Protein AF-A0A3D1YXG9-F1 (afdb_monomer)

Solvent-accessible surface area (backbone atoms only — not comparable to full-atom values): 6910 Å² total; per-residue (Å²): 130,49,33,39,28,41,36,42,35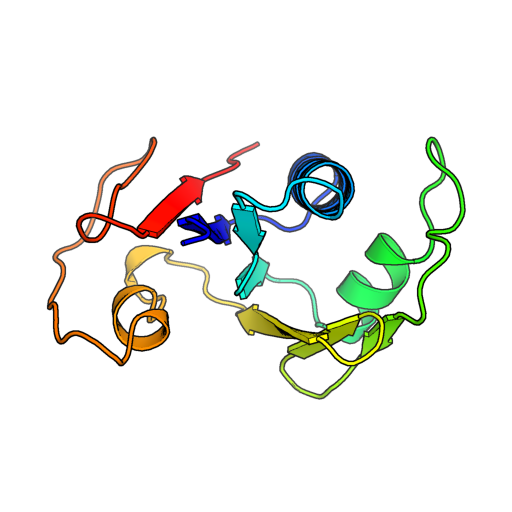,67,51,75,65,39,45,50,53,51,63,63,35,74,82,34,84,59,44,38,73,53,32,36,27,29,88,65,56,32,54,60,49,29,49,55,57,35,52,33,94,86,83,39,67,49,98,59,55,61,43,53,47,90,53,24,29,34,47,73,85,45,73,30,38,49,40,66,64,91,54,76,71,76,54,65,67,45,67,75,42,76,92,49,95,59,91,83,83,78,86,77,93,69,67,50,66,57,70,98,58,29,46,36,47,67,52,84,129

Structure (mmCIF, N/CA/C/O backbone):
data_AF-A0A3D1YXG9-F1
#
_entry.id   AF-A0A3D1YXG9-F1
#
loop_
_atom_site.group_PDB
_atom_site.id
_atom_site.type_symbol
_atom_site.label_atom_id
_atom_site.label_alt_id
_atom_site.label_comp_id
_atom_site.label_asym_id
_atom_site.label_entity_id
_atom_site.label_seq_id
_atom_site.pdbx_PDB_ins_code
_atom_site.Cartn_x
_atom_site.Cartn_y
_atom_site.Cartn_z
_atom_site.occupancy
_atom_site.B_iso_or_equiv
_atom_site.auth_seq_id
_atom_site.auth_comp_id
_atom_site.auth_asym_id
_atom_site.auth_atom_id
_atom_site.pdbx_PDB_model_num
ATOM 1 N N . MET A 1 1 ? -14.754 -12.428 4.941 1.00 64.19 1 MET A N 1
ATOM 2 C CA . MET A 1 1 ? -14.621 -10.973 5.138 1.00 64.19 1 MET A CA 1
ATOM 3 C C . MET A 1 1 ? -13.130 -10.773 5.272 1.00 64.19 1 MET A C 1
ATOM 5 O O . MET A 1 1 ? -12.553 -11.500 6.072 1.00 64.19 1 MET A O 1
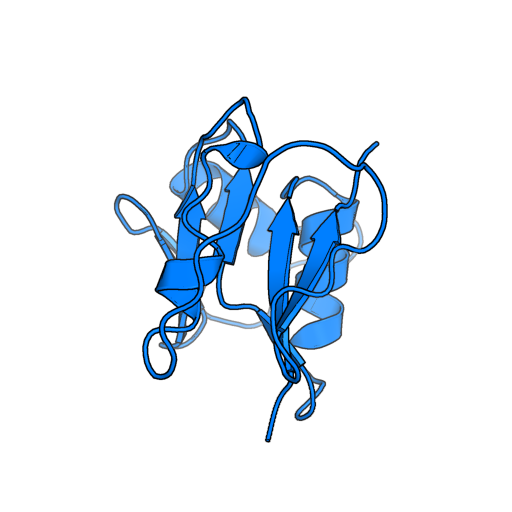ATOM 9 N N . ALA A 1 2 ? -12.522 -9.974 4.399 1.00 75.19 2 ALA A N 1
ATOM 10 C CA . ALA A 1 2 ? -11.076 -9.787 4.411 1.00 75.19 2 ALA A CA 1
ATOM 11 C C . ALA A 1 2 ? -10.674 -8.969 5.643 1.00 75.19 2 ALA A C 1
ATOM 13 O O . ALA A 1 2 ? -11.422 -8.090 6.074 1.00 75.19 2 ALA A O 1
ATOM 14 N N . ILE A 1 3 ? -9.520 -9.285 6.218 1.00 83.44 3 ILE A N 1
ATOM 15 C CA . ILE A 1 3 ? -8.916 -8.525 7.305 1.00 83.44 3 ILE A CA 1
ATOM 16 C C . ILE A 1 3 ? -8.322 -7.264 6.692 1.00 83.44 3 ILE A C 1
ATOM 18 O O . ILE A 1 3 ? -7.484 -7.342 5.791 1.00 83.44 3 ILE A O 1
ATOM 22 N N . LYS A 1 4 ? -8.733 -6.104 7.199 1.00 83.38 4 LYS A N 1
ATOM 23 C CA . LYS A 1 4 ? -8.171 -4.829 6.761 1.00 83.38 4 LYS A CA 1
ATOM 24 C C . LYS A 1 4 ? -6.830 -4.589 7.438 1.00 83.38 4 LYS A C 1
ATOM 26 O O . LYS A 1 4 ? -6.682 -4.789 8.645 1.00 83.38 4 LYS A O 1
ATOM 31 N N . VAL A 1 5 ? -5.852 -4.153 6.653 1.00 84.62 5 VAL A N 1
ATOM 32 C CA . VAL A 1 5 ? -4.475 -3.972 7.101 1.00 84.62 5 VAL A CA 1
ATOM 33 C C . VAL A 1 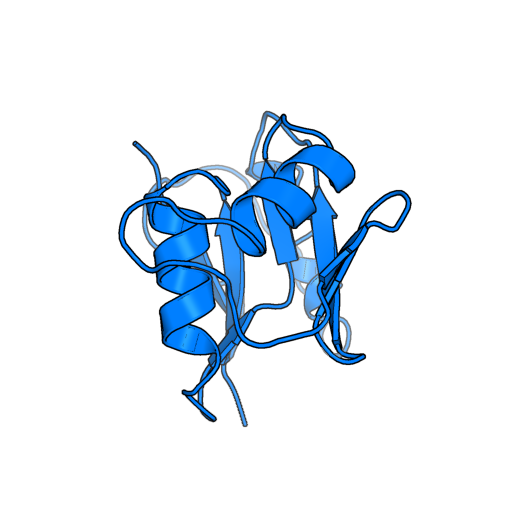5 ? -3.952 -2.591 6.734 1.00 84.62 5 VAL A C 1
ATOM 35 O O . VAL A 1 5 ? -4.038 -2.144 5.590 1.00 84.62 5 VAL A O 1
ATOM 38 N N . GLY A 1 6 ? -3.357 -1.927 7.724 1.00 87.56 6 GLY A N 1
ATOM 39 C CA . GLY A 1 6 ? -2.519 -0.746 7.536 1.00 87.56 6 GLY A CA 1
ATOM 40 C C . GLY A 1 6 ? -1.034 -1.105 7.618 1.00 87.56 6 GLY A C 1
ATOM 41 O O . GLY A 1 6 ? -0.631 -1.865 8.504 1.00 87.56 6 GLY A O 1
ATOM 42 N N . ILE A 1 7 ? -0.213 -0.541 6.728 1.00 87.31 7 ILE A N 1
ATOM 43 C CA . ILE A 1 7 ? 1.252 -0.683 6.768 1.00 87.31 7 ILE A CA 1
ATOM 44 C C . ILE A 1 7 ? 1.886 0.619 7.255 1.00 87.31 7 ILE A C 1
ATOM 46 O O . ILE A 1 7 ? 1.722 1.666 6.637 1.00 87.31 7 ILE A O 1
ATOM 50 N N . ASN A 1 8 ? 2.702 0.550 8.304 1.00 86.88 8 ASN A N 1
ATOM 51 C CA . ASN A 1 8 ? 3.589 1.653 8.675 1.00 86.88 8 ASN A CA 1
ATOM 52 C C . ASN A 1 8 ? 5.010 1.381 8.167 1.00 86.88 8 ASN A C 1
ATOM 54 O O . ASN A 1 8 ? 5.653 0.445 8.640 1.00 86.88 8 ASN A O 1
ATOM 58 N N . GLY A 1 9 ? 5.468 2.194 7.213 1.00 87.94 9 GLY A N 1
ATOM 59 C CA . GLY A 1 9 ? 6.727 2.049 6.484 1.00 87.94 9 GLY A CA 1
ATOM 60 C C . GLY A 1 9 ? 6.541 1.377 5.119 1.00 87.94 9 GLY A C 1
ATOM 61 O O . GLY A 1 9 ? 6.536 0.149 5.016 1.00 87.94 9 GLY A O 1
ATOM 62 N N . PHE A 1 10 ? 6.479 2.164 4.037 1.00 93.50 10 PHE A N 1
ATOM 63 C CA . PHE A 1 10 ? 6.313 1.667 2.658 1.00 93.50 10 PHE A CA 1
ATOM 64 C C . PHE A 1 10 ? 7.642 1.566 1.890 1.00 93.50 10 PHE A C 1
ATOM 66 O O . PHE A 1 10 ? 7.758 1.755 0.672 1.00 93.50 10 PHE A O 1
ATOM 73 N N . GLY A 1 11 ? 8.679 1.196 2.642 1.00 90.12 11 GLY A N 1
ATOM 74 C CA . GLY A 1 11 ? 9.985 0.812 2.134 1.00 90.12 11 GLY A CA 1
ATOM 75 C C . GLY A 1 11 ? 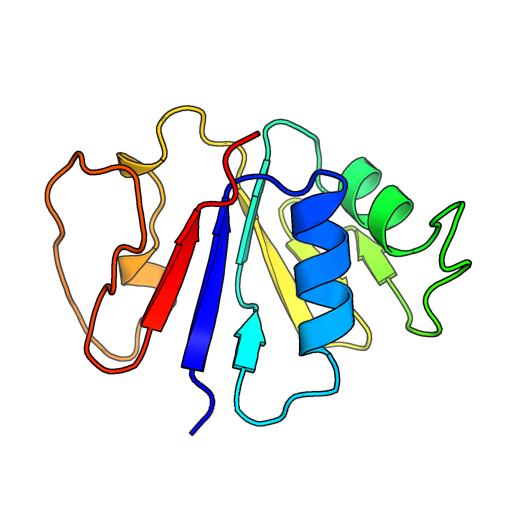9.973 -0.563 1.462 1.00 90.12 11 GLY A C 1
ATOM 76 O O . GLY A 1 11 ? 8.955 -1.076 1.003 1.00 90.12 11 GLY A O 1
ATOM 77 N N . ARG A 1 12 ? 11.141 -1.202 1.399 1.00 90.81 12 ARG A N 1
ATOM 78 C CA . ARG A 1 12 ? 11.304 -2.476 0.682 1.00 90.81 12 ARG A CA 1
ATOM 79 C C . ARG A 1 12 ? 10.415 -3.595 1.234 1.00 90.81 12 ARG A C 1
ATOM 81 O O . ARG A 1 12 ? 9.825 -4.329 0.453 1.00 90.81 12 ARG A O 1
ATOM 88 N N . ILE A 1 13 ? 10.325 -3.729 2.559 1.00 89.50 13 ILE A N 1
ATOM 89 C CA . ILE A 1 13 ? 9.510 -4.782 3.178 1.00 89.50 13 ILE A CA 1
ATOM 90 C C . ILE A 1 13 ? 8.020 -4.458 3.045 1.00 89.50 13 ILE A C 1
ATOM 92 O O . ILE A 1 13 ? 7.279 -5.322 2.594 1.00 89.50 13 ILE A O 1
ATOM 96 N N . GLY A 1 14 ? 7.595 -3.220 3.325 1.00 90.44 14 GLY A N 1
ATOM 97 C CA . GLY A 1 14 ? 6.196 -2.805 3.168 1.00 90.44 14 GLY A CA 1
ATOM 98 C C . GLY A 1 14 ? 5.649 -3.042 1.760 1.00 90.44 14 GLY A C 1
ATOM 99 O O . GLY A 1 14 ? 4.598 -3.658 1.608 1.00 90.44 14 GLY A O 1
ATOM 100 N N . ARG A 1 15 ? 6.400 -2.670 0.715 1.00 93.81 15 ARG A N 1
ATOM 101 C CA . ARG A 1 15 ? 5.984 -2.931 -0.675 1.00 93.81 15 ARG A CA 1
ATOM 102 C C . ARG A 1 15 ? 5.930 -4.416 -1.019 1.00 93.81 15 ARG A C 1
ATOM 104 O O . ARG A 1 15 ? 5.050 -4.829 -1.765 1.00 93.81 15 ARG A O 1
ATOM 111 N N . ASN A 1 16 ? 6.840 -5.225 -0.478 1.00 91.44 16 ASN A N 1
ATOM 112 C CA . ASN A 1 16 ? 6.812 -6.672 -0.695 1.00 91.44 16 ASN A CA 1
ATOM 113 C C . ASN A 1 16 ? 5.633 -7.336 0.023 1.00 91.44 16 ASN A C 1
ATOM 115 O O . ASN A 1 16 ? 5.033 -8.245 -0.538 1.00 91.44 16 ASN A O 1
ATOM 119 N N . VAL A 1 17 ? 5.289 -6.875 1.230 1.00 90.19 17 VAL A N 1
ATOM 120 C CA . VAL A 1 17 ? 4.092 -7.328 1.951 1.00 90.19 17 VAL A CA 1
ATOM 121 C C . VAL A 1 17 ? 2.834 -6.960 1.173 1.00 90.19 17 VAL A C 1
ATOM 123 O O . VAL A 1 17 ? 2.002 -7.831 0.956 1.00 90.19 17 VAL A O 1
ATOM 126 N N . PHE A 1 18 ? 2.738 -5.728 0.663 1.00 93.06 18 PHE A N 1
ATOM 127 C CA . PHE A 1 18 ? 1.633 -5.330 -0.211 1.00 93.06 18 PHE A CA 1
ATOM 128 C C . PHE A 1 18 ? 1.521 -6.225 -1.445 1.00 93.06 18 PHE A C 1
ATOM 130 O O . PHE A 1 18 ? 0.463 -6.787 -1.700 1.00 93.06 18 PHE A O 1
ATOM 137 N N . ARG A 1 19 ? 2.627 -6.439 -2.168 1.00 93.06 19 ARG A N 1
ATOM 138 C CA . ARG A 1 19 ? 2.638 -7.320 -3.345 1.00 93.06 19 ARG A CA 1
ATOM 139 C C . ARG A 1 19 ? 2.222 -8.757 -3.016 1.00 93.06 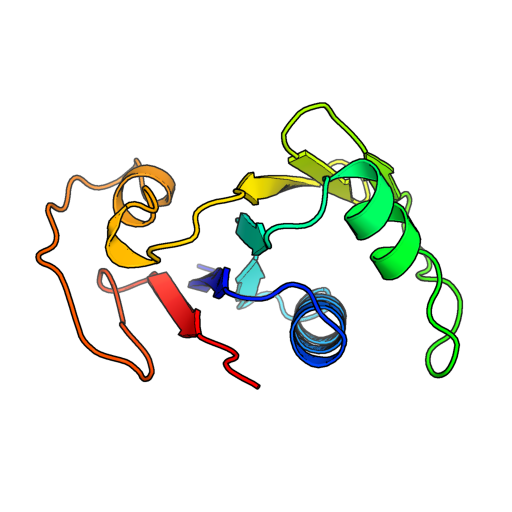19 ARG A C 1
ATOM 141 O O . ARG A 1 19 ? 1.567 -9.379 -3.836 1.00 93.06 19 ARG A O 1
ATOM 148 N N . ALA A 1 20 ? 2.604 -9.279 -1.851 1.00 91.00 20 ALA A N 1
ATOM 149 C CA . ALA A 1 20 ? 2.221 -10.623 -1.422 1.00 91.00 20 ALA A CA 1
ATOM 150 C C . ALA A 1 20 ? 0.739 -10.726 -1.021 1.00 91.00 20 ALA A C 1
ATOM 152 O O . ALA A 1 20 ? 0.166 -11.802 -1.143 1.00 91.00 20 ALA A O 1
ATOM 153 N N . ALA A 1 21 ? 0.140 -9.629 -0.552 1.00 90.62 21 ALA A N 1
ATOM 154 C CA . ALA A 1 21 ? -1.263 -9.575 -0.155 1.00 90.62 21 ALA A CA 1
ATOM 155 C C . ALA A 1 21 ? -2.231 -9.410 -1.340 1.00 90.62 21 ALA A C 1
ATOM 157 O O . ALA A 1 21 ? -3.396 -9.744 -1.194 1.00 90.62 21 ALA A O 1
ATOM 158 N N . LEU A 1 22 ? -1.769 -8.938 -2.509 1.00 90.31 22 LEU A N 1
ATOM 159 C CA . LEU A 1 22 ? -2.627 -8.721 -3.689 1.00 90.31 22 LEU A CA 1
ATOM 160 C C . LEU A 1 22 ? -3.405 -9.972 -4.130 1.00 90.31 22 LEU A C 1
ATOM 162 O O . LEU A 1 22 ? -4.526 -9.854 -4.613 1.00 90.31 22 LEU A O 1
ATOM 166 N N . ASP A 1 23 ? -2.816 -11.157 -3.962 1.00 86.62 23 ASP A N 1
ATOM 167 C CA . ASP A 1 23 ? -3.429 -12.432 -4.351 1.00 86.62 23 ASP A CA 1
ATOM 168 C C . ASP A 1 23 ? -4.155 -13.136 -3.184 1.00 86.62 23 ASP A C 1
ATOM 170 O O . ASP A 1 23 ? -4.650 -14.255 -3.353 1.00 86.62 23 ASP A O 1
ATOM 174 N N . ASP A 1 24 ? -4.201 -12.523 -1.994 1.00 88.62 24 ASP A N 1
ATOM 175 C CA . ASP A 1 24 ? -4.808 -13.105 -0.796 1.00 88.62 24 ASP A CA 1
ATOM 176 C C . ASP A 1 24 ? -6.208 -12.512 -0.543 1.00 88.62 24 ASP A C 1
ATOM 178 O O . ASP A 1 24 ? -6.327 -11.376 -0.087 1.00 88.62 24 ASP A O 1
ATOM 182 N N . PRO A 1 25 ? -7.297 -13.265 -0.792 1.00 87.31 25 PRO A N 1
ATOM 183 C CA . PRO A 1 25 ? -8.659 -12.760 -0.620 1.00 87.31 25 PRO A CA 1
ATOM 184 C C . PRO A 1 25 ? -9.049 -12.522 0.846 1.00 87.31 25 PRO A C 1
ATOM 186 O O . PRO A 1 25 ? -10.108 -1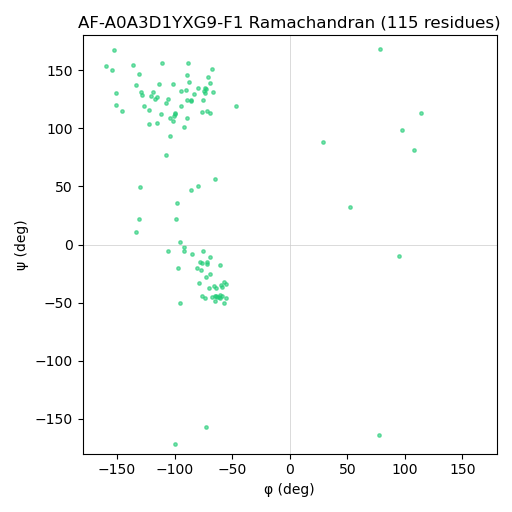1.943 1.103 1.00 87.31 25 PRO A O 1
ATOM 189 N N . ASP A 1 26 ? -8.245 -12.990 1.803 1.00 87.50 26 ASP A N 1
ATOM 190 C CA . ASP A 1 26 ? -8.481 -12.791 3.229 1.00 87.50 26 ASP A CA 1
ATOM 191 C C . ASP A 1 26 ? -7.775 -11.533 3.766 1.00 87.50 26 ASP A C 1
ATOM 193 O O . ASP A 1 26 ? -7.958 -11.204 4.940 1.00 87.50 26 ASP A O 1
ATOM 197 N N . ILE A 1 27 ? -7.009 -10.805 2.940 1.00 85.19 27 ILE A N 1
ATOM 198 C CA . ILE A 1 27 ? -6.257 -9.607 3.339 1.00 85.19 27 ILE A CA 1
ATOM 199 C C . ILE A 1 27 ? -6.561 -8.442 2.395 1.00 85.19 27 ILE A C 1
ATOM 201 O O . ILE A 1 27 ? -6.389 -8.533 1.187 1.00 85.19 27 ILE A O 1
ATOM 205 N N . GLU A 1 28 ? -6.929 -7.299 2.964 1.00 87.19 28 GLU A N 1
ATOM 206 C CA . GLU A 1 28 ? -7.140 -6.054 2.227 1.00 87.19 28 GLU A CA 1
ATOM 207 C C . GLU A 1 28 ? -6.230 -4.965 2.797 1.00 87.19 28 GLU A C 1
ATOM 209 O O . GLU A 1 28 ? -6.374 -4.563 3.952 1.00 87.19 28 GLU A O 1
ATOM 214 N N . ILE A 1 29 ? -5.277 -4.463 2.006 1.00 89.69 29 ILE A N 1
ATOM 215 C CA . ILE A 1 29 ? -4.423 -3.357 2.456 1.00 89.69 29 ILE A CA 1
ATOM 216 C C . ILE A 1 29 ? -5.075 -2.034 2.083 1.00 89.69 29 ILE A C 1
ATOM 218 O O . ILE A 1 29 ? -5.093 -1.647 0.920 1.00 89.69 29 ILE A O 1
ATOM 222 N N . VAL A 1 30 ? -5.565 -1.322 3.093 1.00 90.19 30 VAL A N 1
ATOM 223 C CA . VAL A 1 30 ? -6.386 -0.115 2.905 1.00 90.19 30 VAL A CA 1
ATOM 224 C C . VAL A 1 30 ? -5.587 1.182 3.015 1.00 90.19 30 VAL A C 1
ATOM 226 O O . VAL A 1 30 ? -6.018 2.238 2.545 1.00 90.19 30 VAL A O 1
ATOM 229 N N . ALA A 1 31 ? -4.415 1.133 3.653 1.00 91.44 31 ALA A N 1
ATOM 230 C CA . ALA A 1 31 ? -3.598 2.317 3.867 1.00 91.44 31 ALA A CA 1
ATOM 231 C C . ALA A 1 31 ? -2.127 2.015 4.157 1.00 91.44 31 ALA A C 1
ATOM 233 O O . ALA A 1 31 ? -1.767 0.984 4.731 1.00 91.44 31 ALA A O 1
ATOM 234 N N . VAL A 1 32 ? -1.282 2.987 3.825 1.00 91.50 32 VAL A N 1
ATOM 235 C CA . VAL A 1 32 ? 0.142 3.002 4.149 1.00 91.50 32 VAL A CA 1
ATOM 236 C C . VAL A 1 32 ? 0.537 4.334 4.776 1.00 91.50 32 VAL A C 1
ATOM 238 O O . VAL A 1 32 ? 0.008 5.382 4.415 1.00 91.50 32 VAL A O 1
ATOM 241 N N . ASN A 1 33 ? 1.496 4.306 5.693 1.00 91.56 33 ASN A N 1
ATOM 242 C CA . ASN A 1 33 ? 2.164 5.496 6.205 1.00 91.56 33 ASN A CA 1
ATOM 243 C C . ASN A 1 33 ? 3.646 5.470 5.824 1.00 91.56 33 ASN A C 1
ATOM 245 O O . ASN A 1 33 ? 4.339 4.494 6.110 1.00 91.56 33 ASN A O 1
ATOM 249 N N . ASP A 1 34 ? 4.138 6.533 5.195 1.00 92.75 34 ASP A N 1
ATOM 250 C CA . ASP A 1 34 ? 5.555 6.745 4.905 1.00 92.75 34 ASP A CA 1
ATOM 251 C C . ASP A 1 34 ? 5.837 8.247 4.778 1.00 92.75 34 ASP A C 1
ATOM 253 O O . ASP A 1 34 ? 4.994 9.022 4.345 1.00 92.75 34 ASP A O 1
ATOM 257 N N . LEU A 1 35 ? 7.047 8.685 5.123 1.00 91.31 35 LEU A N 1
ATOM 258 C CA . LEU A 1 35 ? 7.416 10.105 5.029 1.00 91.31 35 LEU A CA 1
ATOM 259 C C . LEU A 1 35 ? 7.678 10.565 3.584 1.00 91.31 35 LEU A C 1
ATOM 261 O O . LEU A 1 35 ? 7.946 11.743 3.343 1.00 91.31 35 LEU A O 1
ATOM 265 N N . THR A 1 36 ? 7.650 9.627 2.642 1.00 92.75 36 THR A N 1
ATOM 266 C CA . THR A 1 36 ? 7.833 9.841 1.210 1.00 92.75 36 THR A CA 1
ATOM 267 C C . THR A 1 36 ? 6.494 10.130 0.527 1.00 92.75 36 THR A C 1
ATOM 269 O O . THR A 1 36 ? 5.465 9.569 0.888 1.00 92.75 36 THR A O 1
ATOM 272 N N . ASP A 1 37 ? 6.494 10.977 -0.503 1.00 93.56 37 ASP A N 1
ATOM 273 C CA . ASP A 1 37 ? 5.275 11.349 -1.224 1.00 93.56 37 ASP A CA 1
ATOM 274 C C . ASP A 1 37 ? 4.651 10.183 -2.022 1.00 93.56 37 ASP A C 1
ATOM 276 O O . ASP A 1 37 ? 5.352 9.301 -2.531 1.00 93.56 37 ASP A O 1
ATOM 280 N N . ALA A 1 38 ? 3.324 10.220 -2.200 1.00 94.88 38 ALA A N 1
ATOM 281 C CA . ALA A 1 38 ? 2.553 9.177 -2.883 1.00 94.88 38 ALA A CA 1
ATOM 282 C C . ALA A 1 38 ? 3.028 8.905 -4.321 1.00 94.88 38 ALA A C 1
ATOM 284 O O . ALA A 1 38 ? 2.992 7.762 -4.775 1.00 94.88 38 ALA A O 1
ATOM 285 N N . ARG A 1 39 ? 3.533 9.920 -5.038 1.00 96.62 39 ARG A N 1
ATOM 286 C CA . ARG A 1 39 ? 4.060 9.743 -6.399 1.00 96.62 39 ARG A CA 1
ATOM 287 C C . ARG A 1 39 ? 5.331 8.911 -6.403 1.00 96.62 39 ARG A C 1
ATOM 289 O O . ARG A 1 39 ? 5.464 8.003 -7.225 1.00 96.62 39 ARG A O 1
ATOM 296 N N . THR A 1 40 ? 6.250 9.197 -5.493 1.00 96.50 40 THR A N 1
ATOM 297 C CA . THR A 1 40 ? 7.461 8.395 -5.326 1.00 96.50 40 THR A CA 1
ATOM 298 C C . THR A 1 40 ? 7.113 6.976 -4.871 1.00 96.50 40 THR A C 1
ATOM 300 O O . THR A 1 40 ? 7.633 6.013 -5.436 1.00 96.50 40 THR A O 1
ATOM 303 N N . LEU A 1 41 ? 6.197 6.816 -3.913 1.00 96.81 41 LEU A N 1
ATOM 304 C CA . LEU A 1 41 ? 5.757 5.498 -3.445 1.00 96.81 41 LEU A CA 1
ATOM 305 C C . LEU A 1 41 ? 5.098 4.662 -4.553 1.00 96.81 41 LEU A C 1
ATOM 307 O O . LEU A 1 41 ? 5.459 3.498 -4.719 1.00 96.81 41 LEU A O 1
ATOM 311 N N . ALA A 1 42 ? 4.207 5.253 -5.354 1.00 97.38 42 ALA A N 1
ATOM 312 C CA . ALA A 1 42 ? 3.583 4.608 -6.510 1.00 97.38 42 ALA A CA 1
ATOM 313 C C . ALA A 1 42 ? 4.630 4.135 -7.525 1.00 97.38 42 ALA A C 1
ATOM 315 O O . ALA A 1 42 ? 4.593 2.995 -7.986 1.00 97.38 42 ALA A O 1
ATOM 316 N N . HIS A 1 43 ? 5.625 4.978 -7.819 1.00 97.06 43 HIS A N 1
ATOM 317 C CA . HIS A 1 43 ? 6.724 4.602 -8.705 1.00 97.06 43 HIS A CA 1
ATOM 318 C C . HIS A 1 43 ? 7.511 3.404 -8.156 1.00 97.06 43 HIS A C 1
ATOM 320 O O . HIS A 1 43 ? 7.782 2.449 -8.881 1.00 97.06 43 HIS A O 1
ATOM 326 N N . LEU A 1 44 ? 7.850 3.424 -6.866 1.00 96.50 44 LEU A N 1
ATOM 327 C CA . LEU A 1 44 ? 8.580 2.337 -6.212 1.00 96.50 44 LEU A CA 1
ATOM 328 C C . LEU A 1 44 ? 7.752 1.051 -6.071 1.00 96.50 44 LEU A C 1
ATOM 330 O O . LEU A 1 44 ? 8.327 -0.033 -5.957 1.00 96.50 44 LEU A O 1
ATOM 334 N N . LEU A 1 45 ? 6.423 1.159 -6.047 1.00 96.81 45 LEU A N 1
ATOM 335 C CA . LEU A 1 45 ? 5.516 0.017 -6.072 1.00 96.81 45 LEU A CA 1
ATOM 336 C C . LEU A 1 45 ? 5.420 -0.587 -7.474 1.00 96.81 45 LEU A C 1
ATOM 338 O O . LEU A 1 45 ? 5.513 -1.807 -7.599 1.00 96.81 45 LEU A O 1
ATOM 342 N N . GLN A 1 46 ? 5.301 0.237 -8.518 1.00 97.50 46 GLN A N 1
ATOM 343 C CA . GLN A 1 46 ? 5.251 -0.218 -9.909 1.00 97.50 46 GLN A CA 1
ATOM 344 C C . GLN A 1 46 ? 6.568 -0.879 -10.330 1.00 97.50 46 GLN A C 1
ATOM 346 O O . GLN A 1 46 ? 6.548 -1.940 -10.947 1.00 97.50 46 GLN A O 1
ATOM 351 N N . TYR A 1 47 ? 7.715 -0.284 -9.985 1.00 96.62 47 TYR A N 1
ATOM 352 C CA . TYR A 1 47 ? 9.031 -0.704 -10.470 1.00 96.62 47 TYR A CA 1
ATOM 353 C C . TYR A 1 47 ? 9.915 -1.224 -9.328 1.00 96.62 47 TYR A C 1
ATOM 355 O O . TYR A 1 47 ? 10.49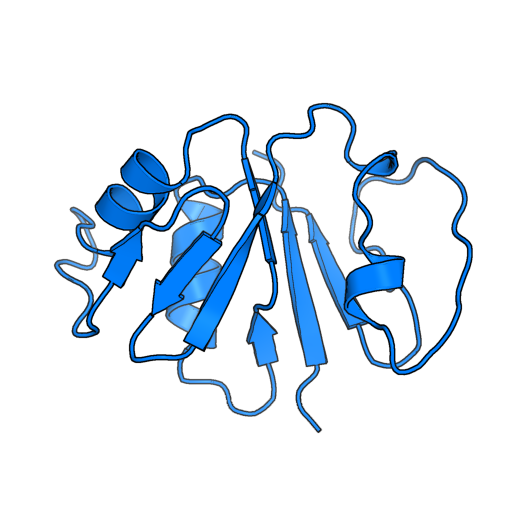5 -0.444 -8.573 1.00 96.62 47 TYR A O 1
ATOM 363 N N . ASP A 1 48 ? 10.087 -2.548 -9.239 1.00 95.62 48 ASP A N 1
ATOM 364 C CA . ASP A 1 48 ? 11.018 -3.178 -8.296 1.00 95.62 48 ASP A CA 1
ATOM 365 C C . ASP A 1 48 ? 12.179 -3.862 -9.034 1.00 95.62 48 ASP A C 1
ATOM 367 O O . ASP A 1 48 ? 11.999 -4.514 -10.060 1.00 95.62 48 ASP A O 1
ATOM 371 N N . SER A 1 49 ? 13.400 -3.722 -8.518 1.00 93.56 49 SER A N 1
ATOM 372 C CA . SER A 1 49 ? 14.599 -4.269 -9.169 1.00 93.56 49 SER A CA 1
ATOM 373 C C . SER A 1 49 ? 14.784 -5.780 -8.996 1.00 93.56 49 SER A C 1
ATOM 375 O O . SER A 1 49 ? 15.532 -6.375 -9.765 1.00 93.56 49 SER A O 1
ATOM 377 N N . ILE A 1 50 ? 14.173 -6.397 -7.979 1.00 93.12 50 ILE A N 1
ATOM 378 C CA . ILE A 1 50 ? 14.232 -7.848 -7.741 1.00 93.12 50 ILE A CA 1
ATOM 379 C C . ILE A 1 50 ? 13.020 -8.539 -8.350 1.00 93.12 50 ILE A C 1
ATOM 381 O O . ILE A 1 50 ? 13.176 -9.524 -9.064 1.00 93.12 50 ILE A O 1
ATOM 385 N N . PHE A 1 51 ? 11.826 -8.033 -8.055 1.00 91.50 51 PHE A N 1
ATOM 386 C CA . PHE A 1 51 ? 10.569 -8.659 -8.462 1.00 91.50 51 PHE A CA 1
ATOM 387 C C . PHE A 1 51 ? 10.042 -8.138 -9.801 1.00 91.50 51 PHE A C 1
ATOM 389 O O . PHE A 1 51 ? 9.056 -8.655 -10.313 1.00 91.50 51 PHE A O 1
ATOM 396 N N . GLY A 1 52 ? 10.693 -7.129 -10.379 1.00 94.38 52 GLY A N 1
ATOM 397 C CA . GLY A 1 52 ? 10.300 -6.546 -11.652 1.00 94.38 52 GLY A CA 1
ATOM 398 C C . GLY A 1 52 ? 9.107 -5.599 -11.541 1.00 94.38 52 GLY A C 1
ATOM 399 O O . GLY A 1 52 ? 8.740 -5.106 -10.462 1.00 94.38 52 GLY A O 1
ATOM 400 N N . VAL A 1 53 ? 8.528 -5.323 -12.708 1.00 96.81 53 VAL A N 1
ATOM 401 C CA . VAL A 1 53 ? 7.371 -4.440 -12.858 1.00 96.81 53 VAL A CA 1
ATOM 402 C C . VAL A 1 53 ? 6.123 -5.156 -12.345 1.00 96.81 53 VAL A C 1
ATOM 404 O O . VAL A 1 53 ? 5.895 -6.306 -12.708 1.00 96.81 53 VAL A O 1
ATOM 407 N N . LEU A 1 54 ? 5.344 -4.492 -11.492 1.00 96.06 54 LEU A N 1
ATOM 408 C CA . LEU A 1 54 ? 4.036 -4.987 -11.066 1.00 96.06 54 LEU A CA 1
ATOM 409 C C . LEU A 1 54 ? 3.081 -4.979 -12.268 1.00 96.06 54 LEU A C 1
ATOM 411 O O . LEU A 1 54 ? 3.003 -3.969 -12.957 1.00 96.06 54 LEU A O 1
ATOM 415 N N . ASP A 1 55 ? 2.365 -6.070 -12.529 1.00 95.38 55 ASP A N 1
ATOM 416 C CA . ASP A 1 55 ? 1.450 -6.178 -13.680 1.00 95.38 55 ASP A CA 1
ATOM 417 C C . ASP A 1 55 ? 0.052 -5.622 -13.355 1.00 95.38 55 ASP A C 1
ATOM 419 O O . ASP A 1 55 ? -0.964 -6.265 -13.584 1.00 95.38 55 ASP A O 1
ATOM 423 N N . LEU A 1 56 ? 0.021 -4.436 -12.745 1.00 95.25 56 LEU A N 1
ATOM 424 C CA . LEU A 1 56 ? -1.181 -3.669 -12.419 1.00 95.25 56 LEU A CA 1
ATOM 425 C C . LEU A 1 56 ? -0.940 -2.203 -12.777 1.00 95.25 56 LEU A C 1
ATOM 427 O O . LEU A 1 56 ? 0.207 -1.737 -12.801 1.00 95.25 56 LEU A O 1
ATOM 431 N N . ILE A 1 57 ? -2.021 -1.476 -13.049 1.00 94.75 57 ILE A N 1
ATOM 432 C CA . ILE A 1 57 ? -1.974 -0.033 -13.286 1.00 94.75 57 ILE A CA 1
ATOM 433 C C . ILE A 1 57 ? -1.805 0.656 -11.932 1.00 94.75 57 ILE A C 1
ATOM 435 O O . ILE A 1 57 ? -2.707 0.582 -11.107 1.00 94.75 57 ILE A O 1
ATOM 439 N N . VAL A 1 58 ? -0.662 1.309 -11.702 1.00 97.12 58 VAL A N 1
ATOM 440 C CA . VAL A 1 58 ? -0.401 2.071 -10.472 1.00 97.12 58 VAL A CA 1
ATOM 441 C C . VAL A 1 58 ? -0.331 3.563 -10.788 1.00 97.12 58 VAL A C 1
ATOM 443 O O . VAL A 1 58 ? 0.616 4.035 -11.424 1.00 97.12 58 VAL A O 1
ATOM 446 N N . GLU A 1 59 ? -1.305 4.329 -10.303 1.00 96.94 59 GLU A N 1
ATOM 447 C CA . GLU A 1 59 ? -1.388 5.776 -10.504 1.00 96.94 59 GLU A CA 1
ATOM 448 C C . GLU A 1 59 ? -1.338 6.530 -9.175 1.00 96.94 59 GLU A C 1
ATOM 450 O O . GLU A 1 59 ? -2.048 6.234 -8.221 1.00 96.94 59 GLU A O 1
ATOM 455 N N . ALA A 1 60 ? -0.491 7.554 -9.100 1.00 96.56 60 ALA A N 1
ATOM 456 C CA . ALA A 1 60 ? -0.427 8.401 -7.919 1.00 96.56 60 ALA A CA 1
ATOM 457 C C . ALA A 1 60 ? -1.515 9.478 -7.954 1.00 96.56 60 ALA A C 1
ATOM 459 O O . ALA A 1 60 ? -1.606 10.247 -8.916 1.00 96.56 60 ALA A O 1
ATOM 460 N N . LYS A 1 61 ? -2.263 9.590 -6.860 1.00 94.00 61 LYS A N 1
ATOM 461 C CA . LYS A 1 61 ? -3.140 10.722 -6.549 1.00 94.00 61 LYS A CA 1
ATOM 462 C C . LYS A 1 61 ? -2.428 11.656 -5.560 1.00 94.00 61 LYS A C 1
ATOM 464 O O . LYS A 1 61 ? -1.231 11.522 -5.309 1.00 94.00 61 LYS A O 1
ATOM 469 N N . GLU A 1 62 ? -3.139 12.654 -5.037 1.00 89.88 62 GLU A N 1
ATOM 470 C CA . GLU A 1 62 ? -2.566 13.630 -4.099 1.00 89.88 62 GLU A CA 1
ATOM 471 C C . GLU A 1 62 ? -2.146 12.978 -2.771 1.00 89.88 62 GLU A C 1
ATOM 473 O O . GLU A 1 62 ? -1.008 13.150 -2.347 1.00 89.88 62 GLU A O 1
ATOM 478 N N . ASN A 1 63 ? -3.037 12.181 -2.168 1.00 90.44 63 ASN A N 1
ATOM 479 C CA . ASN A 1 63 ? -2.837 11.519 -0.868 1.00 90.44 63 ASN A CA 1
ATOM 480 C C . ASN A 1 63 ? -3.179 10.016 -0.913 1.00 90.44 63 ASN A C 1
ATOM 482 O O . ASN A 1 63 ? -3.510 9.402 0.100 1.00 90.44 63 ASN A O 1
ATOM 486 N N . SER A 1 64 ? -3.161 9.420 -2.102 1.00 94.75 64 SER A N 1
ATOM 487 C CA . SER A 1 64 ? -3.456 8.003 -2.307 1.00 94.75 64 SER A CA 1
ATOM 488 C C . SER A 1 64 ? -2.741 7.467 -3.545 1.00 94.75 64 SER A C 1
ATOM 490 O O . SER A 1 64 ? -2.183 8.223 -4.347 1.00 94.75 64 SER A O 1
ATOM 492 N N . ILE A 1 65 ? -2.733 6.149 -3.679 1.00 97.31 65 ILE A N 1
ATOM 493 C CA . ILE A 1 65 ? -2.271 5.426 -4.858 1.00 97.31 65 ILE A CA 1
ATOM 494 C C . ILE A 1 65 ? -3.460 4.612 -5.356 1.00 97.31 65 ILE A C 1
ATOM 496 O O . ILE A 1 65 ? -4.087 3.905 -4.577 1.00 97.31 65 ILE A O 1
ATOM 500 N N . ASP A 1 66 ? -3.784 4.741 -6.631 1.00 95.94 66 ASP A N 1
ATOM 501 C CA . ASP A 1 66 ? -4.765 3.910 -7.316 1.00 95.94 66 ASP A CA 1
ATOM 502 C C . ASP A 1 66 ? -4.045 2.687 -7.892 1.00 95.94 66 ASP A C 1
ATOM 504 O O . ASP A 1 66 ? -3.048 2.850 -8.602 1.00 95.94 66 ASP A O 1
ATOM 508 N N . ILE A 1 67 ? -4.490 1.483 -7.541 1.00 95.81 67 ILE A N 1
ATOM 509 C CA . ILE A 1 67 ? -3.954 0.216 -8.042 1.00 95.81 67 ILE A CA 1
ATOM 510 C C . ILE A 1 67 ? -5.100 -0.553 -8.696 1.00 95.81 67 ILE A C 1
ATOM 512 O O . ILE A 1 67 ? -5.941 -1.110 -8.005 1.00 95.81 67 ILE A O 1
ATOM 516 N N . ASP A 1 68 ? -5.135 -0.570 -10.028 1.00 93.25 68 ASP A N 1
ATOM 517 C CA . ASP A 1 68 ? -6.182 -1.233 -10.828 1.00 93.25 68 ASP A CA 1
ATOM 518 C C . ASP A 1 68 ? -7.627 -0.827 -10.452 1.00 93.25 68 ASP A C 1
ATOM 520 O O . ASP A 1 68 ? -8.570 -1.606 -10.573 1.00 93.25 68 ASP A O 1
ATOM 524 N N . GLY A 1 69 ? -7.813 0.425 -10.014 1.00 89.62 69 GLY A N 1
ATOM 525 C CA . GLY A 1 69 ? -9.097 0.963 -9.562 1.00 89.62 69 GLY A CA 1
ATOM 526 C C . GLY A 1 69 ? -9.336 0.893 -8.051 1.00 89.62 69 GLY A C 1
ATOM 527 O O . GLY A 1 69 ? -10.285 1.524 -7.579 1.00 89.62 69 GLY A O 1
ATOM 528 N N . ASP A 1 70 ? -8.483 0.196 -7.295 1.00 90.50 70 ASP A N 1
ATOM 529 C CA . ASP A 1 70 ? -8.538 0.152 -5.833 1.00 90.50 70 ASP A CA 1
ATOM 530 C C . ASP A 1 70 ? -7.680 1.262 -5.215 1.00 90.50 70 ASP A C 1
ATOM 532 O O . ASP A 1 70 ? -6.527 1.488 -5.590 1.00 90.50 70 ASP A O 1
ATOM 536 N N . GLU A 1 71 ? -8.241 1.983 -4.244 1.00 93.00 71 GLU A N 1
ATOM 537 C CA . GLU A 1 71 ? -7.569 3.125 -3.628 1.00 93.00 71 GLU A CA 1
ATOM 538 C C . GLU A 1 71 ? -6.817 2.742 -2.348 1.00 93.00 71 GLU A C 1
ATOM 540 O O . GLU A 1 71 ? -7.411 2.376 -1.336 1.00 93.00 71 GLU A O 1
ATOM 545 N N . LEU A 1 72 ? -5.499 2.943 -2.363 1.00 93.69 72 LEU A N 1
ATOM 546 C CA . LEU A 1 72 ? -4.610 2.816 -1.214 1.00 93.69 72 LEU A CA 1
ATOM 547 C C . LEU A 1 72 ? -4.306 4.197 -0.624 1.00 93.69 72 LEU A C 1
ATOM 549 O O . LEU A 1 72 ? -3.606 5.007 -1.239 1.00 93.69 72 LEU A O 1
ATOM 553 N N . LYS A 1 73 ? -4.792 4.484 0.587 1.00 93.31 73 LYS A N 1
ATOM 554 C CA . LYS A 1 73 ? -4.529 5.773 1.254 1.00 93.31 73 LYS A CA 1
ATOM 555 C C . LYS A 1 73 ? -3.062 5.892 1.669 1.00 93.31 73 LYS A C 1
ATOM 557 O O . LYS A 1 73 ? -2.482 4.934 2.176 1.00 93.31 73 LYS A O 1
ATOM 562 N N . VAL A 1 74 ? -2.475 7.073 1.492 1.00 93.38 74 VAL A N 1
ATOM 563 C CA . VAL A 1 74 ? -1.093 7.370 1.890 1.00 93.38 74 VAL A CA 1
ATOM 564 C C . VAL A 1 74 ? -1.093 8.453 2.960 1.00 93.38 74 VAL A C 1
ATOM 566 O O . VAL A 1 74 ? -1.608 9.550 2.752 1.00 93.38 74 VAL A O 1
ATOM 569 N N . PHE A 1 75 ? -0.462 8.153 4.087 1.00 91.62 75 PHE A N 1
ATOM 570 C CA . PHE A 1 75 ? -0.202 9.090 5.171 1.00 91.62 75 PHE A CA 1
ATOM 571 C C . PHE A 1 75 ? 1.292 9.399 5.266 1.00 91.62 75 PHE A C 1
ATOM 573 O O . PHE A 1 75 ? 2.122 8.592 4.849 1.00 91.62 75 PHE A O 1
ATOM 580 N N . ALA A 1 76 ? 1.620 10.561 5.834 1.00 91.75 76 ALA A N 1
ATOM 581 C CA . ALA A 1 76 ? 2.992 11.011 6.063 1.00 91.75 76 ALA A CA 1
ATOM 582 C C . ALA A 1 76 ? 3.190 11.492 7.509 1.00 91.75 76 ALA A C 1
ATOM 584 O O . ALA A 1 76 ? 3.714 12.577 7.767 1.00 91.75 76 ALA A O 1
ATOM 585 N N . GLU A 1 77 ? 2.757 10.671 8.463 1.00 88.88 77 GLU A N 1
ATOM 586 C CA . GLU A 1 77 ? 2.837 10.955 9.892 1.00 88.88 77 GLU A CA 1
ATOM 587 C C . GLU A 1 77 ? 4.093 10.356 10.521 1.00 88.88 77 GLU A C 1
ATOM 589 O O . GLU A 1 77 ? 4.426 9.181 10.344 1.00 88.88 77 GLU A O 1
ATOM 594 N N . ARG A 1 78 ? 4.805 11.176 11.301 1.00 86.62 78 ARG A N 1
ATOM 595 C CA . ARG A 1 78 ? 6.019 10.739 12.015 1.00 86.62 78 ARG A CA 1
ATOM 596 C C . ARG A 1 78 ? 5.708 9.95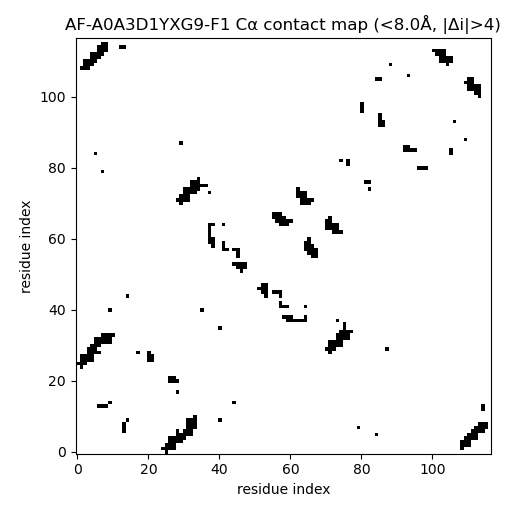2 13.275 1.00 86.62 78 ARG A C 1
ATOM 598 O O . ARG A 1 78 ? 6.510 9.109 13.663 1.00 86.62 78 ARG A O 1
ATOM 605 N N . ASP A 1 79 ? 4.607 10.292 13.934 1.00 80.69 79 ASP A N 1
ATOM 606 C CA . ASP A 1 79 ? 4.133 9.597 15.119 1.00 80.69 79 ASP A CA 1
ATOM 607 C C . ASP A 1 79 ? 2.999 8.657 14.698 1.00 80.69 79 ASP A C 1
ATOM 609 O O . ASP A 1 79 ? 1.919 9.136 14.340 1.00 80.69 79 ASP A O 1
ATOM 613 N N . PRO A 1 80 ? 3.212 7.330 14.732 1.00 74.06 80 PRO A N 1
ATOM 614 C CA . PRO A 1 80 ? 2.192 6.369 14.334 1.00 74.06 80 PRO A CA 1
ATOM 615 C C . PRO A 1 80 ? 0.909 6.438 15.168 1.00 74.06 80 PRO A C 1
ATOM 617 O O . PRO A 1 80 ? -0.111 5.918 14.728 1.00 74.06 80 PRO A O 1
ATOM 620 N N . SER A 1 81 ? 0.942 7.054 16.356 1.00 78.00 81 SER A N 1
ATOM 621 C CA . SER A 1 81 ? -0.248 7.221 17.196 1.00 78.00 81 SER A CA 1
ATOM 622 C C . SER A 1 81 ? -1.200 8.320 16.719 1.00 78.00 81 SER A C 1
ATOM 624 O O . SER A 1 81 ? -2.360 8.315 17.118 1.00 78.00 81 SER A O 1
ATOM 626 N N . ASN A 1 82 ? -0.744 9.217 15.837 1.00 80.25 82 ASN A N 1
ATOM 627 C CA . ASN A 1 82 ? -1.590 10.244 15.218 1.00 80.25 82 ASN A CA 1
ATOM 628 C C . ASN A 1 82 ? -2.337 9.736 13.981 1.00 80.25 82 ASN A C 1
ATOM 630 O O . ASN A 1 82 ? -3.145 10.464 13.407 1.00 80.25 82 ASN A O 1
ATOM 634 N N . LEU A 1 83 ? -2.027 8.524 13.523 1.00 78.75 83 LEU A N 1
ATOM 635 C CA . LEU A 1 83 ? -2.640 7.979 12.326 1.00 78.75 83 LEU A CA 1
ATOM 636 C C . LEU A 1 83 ? -4.093 7.594 12.615 1.00 78.75 83 LEU A C 1
ATOM 638 O O . LEU A 1 83 ? -4.351 6.917 13.614 1.00 78.75 83 LEU A O 1
ATOM 642 N N . PRO A 1 84 ? -5.035 7.969 11.733 1.00 81.19 84 PRO A N 1
ATOM 643 C CA . PRO A 1 84 ? -6.461 7.741 11.936 1.00 81.19 84 PRO A CA 1
ATOM 644 C C . PRO A 1 84 ? -6.838 6.294 11.588 1.00 81.19 84 PRO A C 1
ATOM 646 O O . PRO A 1 84 ? -7.746 6.048 10.802 1.00 81.19 84 PRO A O 1
ATOM 649 N N . TRP A 1 85 ? -6.108 5.310 12.122 1.00 74.00 85 TRP A N 1
ATOM 650 C CA . TRP A 1 85 ? -6.334 3.896 11.816 1.00 74.00 85 TRP A CA 1
ATOM 651 C C . TRP A 1 85 ? -7.746 3.442 12.199 1.00 74.00 85 TRP A C 1
ATOM 653 O O . TRP A 1 85 ? -8.324 2.641 11.475 1.00 74.00 85 TRP A O 1
ATOM 663 N N . GLY A 1 86 ? -8.298 3.980 13.294 1.00 65.38 86 GLY A N 1
ATOM 664 C CA . GLY A 1 86 ? -9.676 3.715 13.719 1.00 65.38 86 GLY A CA 1
ATOM 665 C C . GLY A 1 86 ? -10.718 4.228 12.721 1.00 65.38 86 GLY A C 1
ATOM 666 O O . GLY A 1 86 ? -11.677 3.526 12.437 1.00 65.38 86 GLY A O 1
ATOM 667 N N . ASP A 1 87 ? -10.478 5.384 12.098 1.00 65.50 87 ASP A N 1
ATOM 668 C CA . ASP A 1 87 ? -11.409 5.996 11.134 1.00 65.50 87 ASP A CA 1
ATOM 669 C C . ASP A 1 87 ? -11.341 5.318 9.749 1.00 65.50 87 ASP A C 1
ATOM 671 O O . ASP A 1 87 ? -12.206 5.482 8.889 1.00 65.50 87 ASP A O 1
ATOM 675 N N . LEU A 1 88 ? -10.296 4.526 9.481 1.00 63.12 88 LEU A N 1
ATOM 676 C CA . LEU A 1 88 ? -10.268 3.657 8.297 1.00 63.12 88 LEU A CA 1
ATOM 677 C C . LEU A 1 88 ? -11.227 2.469 8.423 1.00 63.12 88 LEU A C 1
ATOM 679 O O . LEU A 1 88 ? -11.528 1.815 7.418 1.00 63.12 88 LEU A O 1
ATOM 683 N N . ASP A 1 89 ? -11.697 2.215 9.643 1.00 54.81 89 ASP A N 1
ATOM 684 C CA . ASP A 1 89 ? -12.681 1.203 9.984 1.00 54.81 89 ASP A CA 1
ATOM 685 C C . ASP A 1 89 ? -14.090 1.789 10.135 1.00 54.81 89 ASP A C 1
ATOM 687 O O . ASP A 1 89 ? -14.909 1.156 10.782 1.00 54.81 89 ASP A O 1
ATOM 691 N N . ASP A 1 90 ? -14.402 2.957 9.545 1.00 44.94 90 ASP A N 1
ATOM 692 C CA . ASP A 1 90 ? -15.728 3.614 9.587 1.00 44.94 90 ASP A CA 1
ATOM 693 C C . ASP A 1 90 ? -16.857 2.817 8.873 1.00 44.94 90 ASP A C 1
ATOM 695 O O . ASP A 1 90 ? -17.550 3.296 7.974 1.00 44.94 90 ASP A O 1
ATOM 699 N N . ASP A 1 91 ? -17.050 1.570 9.301 1.00 35.56 91 ASP A N 1
ATOM 700 C CA . ASP A 1 91 ? -18.330 1.027 9.751 1.00 35.56 91 ASP A CA 1
ATOM 701 C C . ASP A 1 91 ? -18.416 0.853 11.302 1.00 35.56 91 ASP A C 1
ATOM 703 O O . ASP A 1 91 ? -19.495 0.519 11.795 1.00 35.56 91 ASP A O 1
ATOM 707 N N . ILE A 1 92 ? -17.361 1.076 12.115 1.00 30.66 92 ILE A N 1
ATOM 708 C CA . ILE A 1 92 ? -17.397 0.953 13.595 1.00 30.66 92 ILE A CA 1
ATOM 709 C C . ILE A 1 92 ? -16.479 1.977 14.315 1.00 30.66 92 ILE A C 1
ATOM 71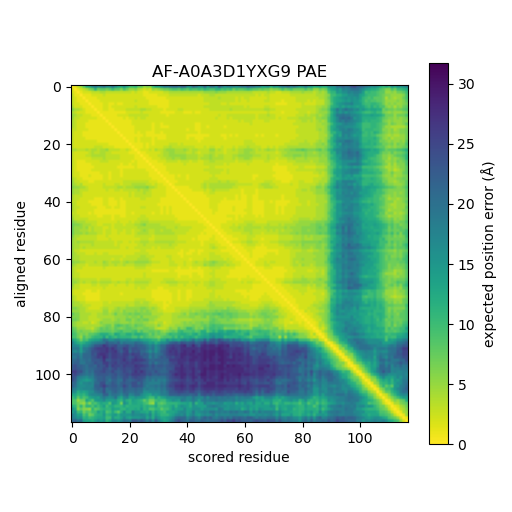1 O O . ILE A 1 92 ? -15.259 1.868 14.291 1.00 30.66 92 ILE A O 1
ATOM 715 N N . ASP A 1 93 ? -17.093 2.893 15.081 1.00 28.83 93 ASP A N 1
ATOM 716 C CA . ASP A 1 93 ? -16.466 3.781 16.084 1.00 28.83 93 ASP A CA 1
ATOM 717 C C . ASP A 1 93 ? -15.502 3.015 17.019 1.00 28.83 93 ASP A C 1
ATOM 719 O O . ASP A 1 93 ? -15.954 2.168 17.798 1.00 28.83 93 ASP A O 1
ATOM 723 N N . THR A 1 94 ? -14.199 3.334 17.063 1.00 31.81 94 THR A N 1
ATOM 724 C CA . THR A 1 94 ? -13.364 3.022 18.246 1.00 31.81 94 THR A CA 1
ATOM 725 C C . THR A 1 94 ? -12.193 4.000 18.452 1.00 31.81 94 THR A C 1
ATOM 727 O O . THR A 1 94 ? -11.277 4.103 17.643 1.00 31.81 94 THR A O 1
ATOM 730 N N . GLU A 1 95 ? -12.197 4.667 19.610 1.00 26.86 95 GLU A N 1
ATOM 731 C CA . GLU A 1 95 ? -11.143 5.531 20.168 1.00 26.86 95 GLU A CA 1
ATOM 732 C C . GLU A 1 95 ? -9.939 4.706 20.681 1.00 26.86 95 GLU A C 1
ATOM 734 O O . GLU A 1 95 ? -10.141 3.711 21.386 1.00 26.86 95 GLU A O 1
ATOM 739 N N . VAL A 1 96 ? -8.684 5.090 20.374 1.00 34.31 96 VAL A N 1
ATOM 740 C CA . VAL A 1 96 ? -7.480 4.336 20.809 1.00 34.31 96 VAL A CA 1
ATOM 741 C C . VAL A 1 96 ? -6.373 5.237 21.389 1.00 34.31 96 VAL A C 1
ATOM 743 O O . VAL A 1 96 ? -6.051 6.293 20.854 1.00 34.31 96 VAL A O 1
ATOM 746 N N . ALA A 1 97 ? -5.771 4.782 22.498 1.00 30.22 97 ALA A N 1
ATOM 747 C CA . ALA A 1 97 ? -4.691 5.423 23.259 1.00 30.22 97 ALA A CA 1
ATOM 748 C C . ALA A 1 97 ? -3.267 5.054 22.760 1.00 30.22 97 ALA A C 1
ATOM 750 O O . ALA A 1 97 ? -3.077 3.976 22.192 1.00 30.22 97 ALA A O 1
ATOM 751 N N . PRO A 1 98 ? -2.235 5.893 23.006 1.00 30.33 98 PRO A N 1
ATOM 752 C CA . PRO A 1 98 ? -0.950 5.779 22.320 1.00 30.33 98 PRO A CA 1
ATOM 753 C C . PRO A 1 98 ? 0.046 4.824 23.000 1.00 30.33 98 PRO A C 1
ATOM 755 O O . PRO A 1 98 ? 0.255 4.866 24.213 1.00 30.33 98 PRO A O 1
ATOM 758 N N . GLY A 1 99 ? 0.754 4.056 22.163 1.00 36.97 99 GLY A N 1
ATOM 759 C CA . GLY A 1 99 ? 2.114 3.587 22.436 1.00 36.97 99 GLY A CA 1
ATOM 760 C C . GLY A 1 99 ? 2.282 2.105 22.761 1.00 36.97 99 GLY A C 1
ATOM 761 O O . GLY A 1 99 ? 2.495 1.783 23.922 1.00 36.97 99 GLY A O 1
ATOM 762 N N . GLN A 1 100 ? 2.328 1.229 21.744 1.00 34.53 100 GLN A N 1
ATOM 763 C CA . GLN A 1 100 ? 3.083 -0.038 21.780 1.00 34.53 100 GLN A CA 1
ATOM 764 C C . GLN A 1 100 ? 3.556 -0.444 20.372 1.00 34.53 100 GLN A C 1
ATOM 766 O O . GLN A 1 100 ? 2.784 -0.464 19.418 1.00 34.53 100 GLN A O 1
ATOM 771 N N . THR A 1 101 ? 4.844 -0.769 20.253 1.00 37.50 101 THR A N 1
ATOM 772 C CA . THR A 1 101 ? 5.484 -1.295 19.042 1.00 37.50 101 THR A CA 1
ATOM 773 C C . THR A 1 101 ? 5.308 -2.817 18.999 1.00 37.50 101 THR A C 1
ATOM 775 O O . THR A 1 101 ? 5.724 -3.510 19.927 1.00 37.50 101 THR A O 1
ATOM 778 N N . GLY A 1 102 ? 4.710 -3.330 17.919 1.00 36.41 102 GLY A N 1
ATOM 779 C CA . GLY A 1 102 ? 4.498 -4.762 17.661 1.00 36.41 102 GLY A CA 1
ATOM 780 C C . GLY A 1 102 ? 3.016 -5.154 17.653 1.00 36.41 102 GLY A C 1
ATOM 781 O O . GLY A 1 102 ? 2.373 -5.077 18.690 1.00 36.41 102 GLY A O 1
ATOM 782 N N . ARG A 1 103 ? 2.507 -5.559 16.472 1.00 34.19 103 ARG A N 1
ATOM 783 C CA . ARG A 1 103 ? 1.126 -6.017 16.166 1.00 34.19 103 ARG A CA 1
ATOM 784 C C . ARG A 1 103 ? 0.048 -5.404 17.068 1.00 34.19 103 ARG A C 1
ATOM 786 O O . ARG A 1 103 ? -0.341 -5.992 18.075 1.00 34.19 103 ARG A O 1
ATOM 793 N N . VAL A 1 104 ? -0.467 -4.247 16.667 1.00 38.06 104 VAL A N 1
ATOM 794 C CA . VAL A 1 104 ? -1.644 -3.652 17.309 1.00 38.06 104 VAL A CA 1
ATOM 795 C C . VAL A 1 104 ? -2.876 -4.141 16.545 1.00 38.06 104 VAL A C 1
ATOM 797 O O . VAL A 1 104 ? -3.162 -3.677 15.451 1.00 38.06 104 VAL A O 1
ATOM 800 N N . ALA A 1 105 ? -3.595 -5.127 17.074 1.00 35.12 105 ALA A N 1
ATOM 801 C CA . ALA A 1 105 ? -4.942 -5.403 16.577 1.00 35.12 105 ALA A CA 1
ATOM 802 C C . ALA A 1 105 ? -5.843 -4.255 17.055 1.00 35.12 105 ALA A C 1
ATOM 804 O O . ALA A 1 105 ? -5.997 -4.055 18.263 1.00 35.12 105 ALA A O 1
ATOM 805 N N . LEU A 1 106 ? -6.367 -3.466 16.123 1.00 40.00 106 LEU A N 1
ATOM 806 C CA . LEU A 1 106 ? -7.337 -2.409 16.394 1.00 40.00 106 LEU A CA 1
ATOM 807 C C . LEU A 1 106 ? -8.674 -2.980 15.932 1.00 40.00 106 LEU A C 1
ATOM 809 O O . LEU A 1 106 ? -8.849 -3.197 14.753 1.00 40.00 106 LEU A O 1
ATOM 813 N N . GLY A 1 107 ? -9.585 -3.328 16.838 1.00 39.53 107 GLY A N 1
ATOM 814 C CA . GLY A 1 107 ? -10.851 -3.976 16.461 1.00 39.53 107 GLY A CA 1
ATOM 815 C C . GLY A 1 107 ? -10.732 -5.478 16.150 1.00 39.53 107 GLY A C 1
ATOM 816 O O . GLY A 1 107 ? -9.646 -6.050 16.094 1.00 39.53 107 GLY A O 1
ATOM 817 N N . LYS A 1 108 ? -11.875 -6.167 16.042 1.00 45.66 108 LYS A N 1
ATOM 818 C CA . LYS A 1 108 ? -11.912 -7.632 15.847 1.00 45.66 108 LYS A CA 1
ATOM 819 C C . LYS A 1 108 ? -11.470 -8.079 14.448 1.00 45.66 108 LYS A C 1
ATOM 821 O O . LYS A 1 108 ? -11.129 -9.250 14.310 1.00 45.66 108 LYS A O 1
ATOM 826 N N . ASP A 1 109 ? -11.443 -7.163 13.478 1.00 53.16 109 ASP A N 1
ATOM 827 C CA . ASP A 1 109 ? -11.292 -7.467 12.049 1.00 53.16 109 ASP A CA 1
ATOM 828 C C . ASP A 1 109 ? -10.251 -6.568 11.332 1.00 53.16 109 ASP A C 1
ATOM 830 O O . ASP A 1 109 ? -10.136 -6.611 10.106 1.00 53.16 109 ASP A O 1
ATOM 834 N N . PHE A 1 110 ? -9.459 -5.784 12.081 1.00 53.00 110 PHE A N 1
ATOM 835 C CA . PHE A 1 110 ? -8.404 -4.925 11.531 1.00 53.00 110 PHE A CA 1
ATOM 836 C C . PHE A 1 110 ? -7.055 -5.204 12.221 1.00 53.00 110 PHE A C 1
ATOM 838 O O . PHE A 1 110 ? -6.880 -5.070 13.438 1.00 53.00 110 PHE A O 1
ATOM 845 N N . GLU A 1 111 ? -6.071 -5.638 11.429 1.00 58.62 111 GLU A N 1
ATOM 846 C CA . GLU A 1 111 ? -4.715 -5.921 11.904 1.00 58.62 111 GLU A CA 1
ATOM 847 C C . GLU A 1 111 ? -3.746 -4.843 11.419 1.00 58.62 111 GLU A C 1
ATOM 849 O O . GLU A 1 111 ? -3.537 -4.639 10.226 1.00 58.62 111 GLU A O 1
ATOM 854 N N . PHE A 1 112 ? -3.073 -4.177 12.355 1.00 54.19 112 PHE A N 1
ATOM 855 C CA . PHE A 1 112 ? -1.962 -3.299 12.018 1.00 54.19 112 PHE A CA 1
ATOM 856 C C . PHE A 1 112 ? -0.659 -4.091 11.912 1.00 54.19 112 PHE A C 1
ATOM 858 O O . PHE A 1 112 ? -0.207 -4.725 12.878 1.00 54.19 112 PHE A O 1
ATOM 865 N N . VAL A 1 113 ? 0.002 -3.978 10.761 1.00 57.19 113 VAL A N 1
ATOM 866 C CA . VAL A 1 113 ? 1.353 -4.503 10.567 1.00 57.19 113 VAL A CA 1
ATOM 867 C C . VAL A 1 113 ? 2.331 -3.328 10.597 1.00 57.19 113 VAL A C 1
ATOM 869 O O . VAL A 1 113 ? 2.616 -2.683 9.588 1.00 57.19 113 VAL A O 1
ATOM 872 N N . ALA A 1 114 ? 2.879 -3.052 11.785 1.00 51.91 114 ALA A N 1
ATOM 873 C CA . ALA A 1 114 ? 4.080 -2.228 11.906 1.00 51.91 114 ALA A CA 1
ATOM 874 C C . ALA A 1 114 ? 5.272 -3.007 11.349 1.00 51.91 114 ALA A C 1
ATOM 876 O O . ALA A 1 114 ? 5.686 -4.014 11.927 1.00 51.91 114 ALA A O 1
ATOM 877 N N . ILE A 1 115 ? 5.829 -2.522 10.243 1.00 53.28 115 ILE A N 1
ATOM 878 C CA . ILE A 1 115 ? 7.050 -3.055 9.651 1.00 53.28 115 ILE A CA 1
ATOM 879 C C . ILE A 1 115 ? 8.149 -2.033 9.927 1.00 53.28 115 ILE A C 1
ATOM 881 O O . ILE A 1 115 ? 8.516 -1.237 9.068 1.00 53.28 115 ILE A O 1
ATOM 885 N N . ASP A 1 116 ? 8.633 -2.031 11.167 1.00 42.16 116 ASP A N 1
ATOM 886 C CA . ASP A 1 116 ? 9.804 -1.241 11.548 1.00 42.16 116 ASP A CA 1
ATOM 887 C C . ASP A 1 116 ? 11.071 -1.920 10.996 1.00 42.16 116 ASP A C 1
ATOM 889 O O . ASP A 1 116 ? 11.246 -3.135 11.150 1.00 42.16 116 ASP A O 1
ATOM 893 N N . ILE A 1 117 ? 11.950 -1.144 10.354 1.00 36.88 117 ILE A N 1
ATOM 894 C CA . ILE A 1 117 ? 13.335 -1.526 10.019 1.00 36.88 117 ILE A CA 1
ATOM 895 C C . ILE A 1 117 ? 14.304 -0.514 10.609 1.00 36.88 117 ILE A C 1
ATOM 897 O O . ILE A 1 117 ? 14.081 0.697 10.396 1.00 36.88 117 ILE A O 1
#

Nearest PDB structures (foldseek):
  2ep7-assembly1_B  TM=9.813E-01  e=3.858E-12  Aquifex aeolicus
  3cmc-assembly1_O  TM=9.786E-01  e=4.683E-12  unclassified
  8hmn-assembly1_B  TM=9.646E-01  e=7.074E-11  Lactiplantibacillus plantarum
  1gae-assembly1_O  TM=9.798E-01  e=1.043E-10  Escherichia coli
  8oha-assembly1_D  TM=9.600E-01  e=1.266E-10  Leptospira interrogans serovar Copenhageni str. Fiocruz L1-130

Radius of gyration: 13.74 Å; Cα contacts (8 Å, |Δi|>4): 194; chains: 1; bounding box: 33×27×37 Å

Mean predicted aligned error: 8.41 Å

Secondary structure (DSSP, 8-state):
-PEEEEEE--SHHHHHHHHHHTT-TTEEEEEEE-SS-HHHHHHHHHEETTTEE-SS-EEE-SSEEEETTEEEEEE--SSGGGS-TTGGGTTS---------S-EE-SSSEEEEE---

pLDDT: mean 77.53, std 22.54, range [26.86, 97.5]

Foldseek 3Di:
DAFEEEEEDLPPVVLVVVVVCPPPPNHDHAEYEAQDFQQVSLVCSQADPPVGGDPWDWDGDRQWIQTNNHTYGYHNDPFPLPDVQQVSVVVDDDDDDDDDPDWDDDDPRYIYDYPDD

Sequence (117 aa):
MAIKVGINGFGRIGRNVFRAALDDPDIEIVAVNDLTDARTLAHLLQYDSIFGVLDLIVEAKENSIDIDGDELKVFAERDPSNLPWGDLDDDIDTEVAPGQTGRVALGKDFEFVAIDI